Protein AF-A0AAE8ZWX9-F1 (afdb_monomer_lite)

Organism: Caenorhabditis briggsae (NCBI:txid6238)

pLDDT: mean 72.94, std 16.11, range [42.19, 94.12]

Secondary structure (DSSP, 8-state):
--PPP---------HHHHHHHHHHHHHHT---HHHHHHHHHHHHHHHHHHHHH---HHHHHHHHHTT-

Sequence (68 aa):
MAGPSDTNPVNNKTNVEVCQEIANENEAMNEAPEDRERWIRYYRVVRDRMRRFGENIDIAMDRVAWIF

Structure (mmCIF, N/CA/C/O backbone):
data_AF-A0AAE8ZWX9-F1
#
_entry.id   AF-A0AAE8ZWX9-F1
#
loop_
_atom_site.group_PDB
_atom_site.id
_atom_site.type_symbol
_atom_site.label_atom_id
_atom_site.label_alt_id
_atom_site.label_comp_id
_atom_site.label_asym_id
_atom_site.label_entity_id
_atom_site.label_seq_id
_atom_site.pdbx_PDB_ins_code
_atom_site.Cartn_x
_atom_site.Cartn_y
_atom_site.Cartn_z
_atom_site.occupancy
_atom_site.B_iso_or_equiv
_atom_site.auth_seq_id
_atom_site.auth_comp_id
_atom_site.auth_asym_id
_atom_site.auth_atom_id
_atom_site.pdbx_PDB_model_num
ATOM 1 N N . MET A 1 1 ? 19.142 -54.519 -18.713 1.00 47.91 1 MET A N 1
ATOM 2 C CA . MET A 1 1 ? 18.870 -53.451 -19.695 1.00 47.91 1 MET A CA 1
ATOM 3 C C . MET A 1 1 ? 17.702 -52.628 -19.176 1.00 47.91 1 MET A C 1
ATOM 5 O O . MET A 1 1 ? 16.562 -53.019 -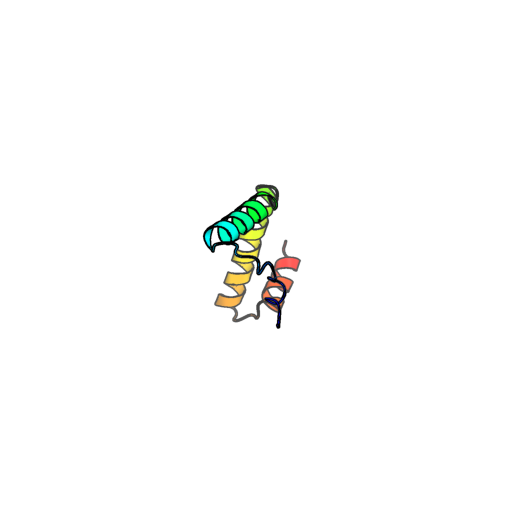19.365 1.00 47.91 1 MET A O 1
ATOM 9 N N . ALA A 1 2 ? 17.998 -51.551 -18.455 1.00 44.12 2 ALA A N 1
ATOM 10 C CA . ALA A 1 2 ? 17.070 -50.467 -18.153 1.00 44.12 2 ALA A CA 1
ATOM 11 C C . ALA A 1 2 ? 17.899 -49.198 -18.368 1.00 44.12 2 ALA A C 1
ATOM 13 O O . ALA A 1 2 ? 18.941 -49.040 -17.731 1.00 44.12 2 ALA A O 1
ATOM 14 N N . GLY A 1 3 ? 17.540 -48.419 -19.389 1.00 42.19 3 GLY A N 1
ATOM 15 C CA . GLY A 1 3 ? 18.241 -47.185 -19.736 1.00 42.19 3 GLY A CA 1
ATOM 16 C C . GLY A 1 3 ? 18.104 -46.153 -18.615 1.00 42.19 3 GLY A C 1
ATOM 17 O O . GLY A 1 3 ? 17.164 -46.248 -17.823 1.00 42.19 3 GLY A O 1
ATOM 18 N N . PRO A 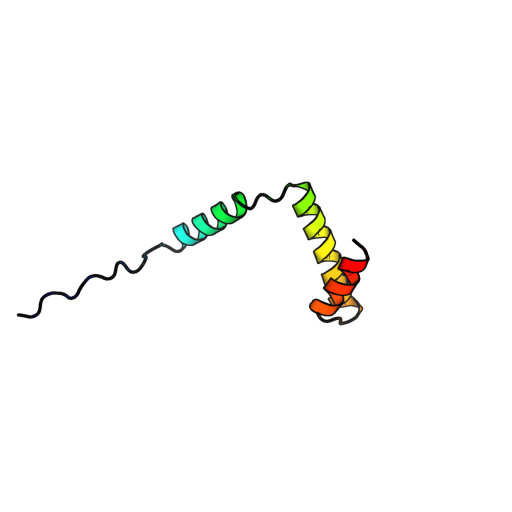1 4 ? 19.034 -45.192 -18.506 1.00 49.12 4 PRO A N 1
ATOM 19 C CA . PRO A 1 4 ? 18.890 -44.116 -17.542 1.00 49.12 4 PRO A CA 1
ATOM 20 C C . PRO A 1 4 ? 17.672 -43.279 -17.934 1.00 49.12 4 PRO A C 1
ATOM 22 O O . PRO A 1 4 ? 17.624 -42.714 -19.026 1.00 49.12 4 PRO A O 1
ATOM 25 N N . SER A 1 5 ? 16.677 -43.279 -17.047 1.00 53.81 5 SER A N 1
ATOM 26 C CA . SER A 1 5 ? 15.464 -42.485 -17.156 1.00 53.81 5 SER A CA 1
ATOM 27 C C . SER A 1 5 ? 15.801 -41.016 -17.364 1.00 53.81 5 SER A C 1
ATOM 29 O O . SER A 1 5 ? 16.651 -40.458 -16.668 1.00 53.81 5 SER A O 1
ATOM 31 N N . ASP A 1 6 ? 15.094 -40.449 -18.332 1.00 47.97 6 ASP A N 1
ATOM 32 C CA . ASP A 1 6 ? 14.999 -39.049 -18.708 1.00 47.97 6 ASP A CA 1
ATOM 33 C C . ASP A 1 6 ? 15.438 -38.086 -17.601 1.00 47.97 6 ASP A C 1
ATOM 35 O O . ASP A 1 6 ? 14.777 -37.905 -16.574 1.00 47.97 6 ASP A O 1
ATOM 39 N N . THR A 1 7 ? 16.580 -37.443 -17.839 1.00 46.50 7 THR A N 1
ATOM 40 C CA . THR A 1 7 ? 17.008 -36.252 -17.116 1.00 46.50 7 THR A CA 1
ATOM 41 C C . THR A 1 7 ? 15.948 -35.179 -17.308 1.00 46.50 7 THR A C 1
ATOM 43 O O . THR A 1 7 ? 15.940 -34.462 -18.307 1.00 46.50 7 THR A O 1
ATOM 46 N N . ASN A 1 8 ? 15.048 -35.068 -16.338 1.00 45.50 8 ASN A N 1
ATOM 47 C CA . ASN A 1 8 ? 14.269 -33.864 -16.129 1.00 45.50 8 ASN A CA 1
ATOM 48 C C . ASN A 1 8 ? 15.288 -32.715 -15.986 1.00 45.50 8 ASN A C 1
ATOM 50 O O . ASN A 1 8 ? 16.159 -32.824 -15.114 1.00 45.50 8 ASN A O 1
ATOM 54 N N . PRO A 1 9 ? 15.266 -31.655 -16.815 1.00 46.56 9 PRO A N 1
ATOM 55 C CA . PRO A 1 9 ? 16.112 -30.497 -16.591 1.00 46.56 9 PRO A CA 1
ATOM 56 C C . PRO A 1 9 ? 15.509 -29.763 -15.395 1.00 46.56 9 PRO A C 1
ATOM 58 O O . PRO A 1 9 ? 14.758 -28.801 -15.534 1.00 46.56 9 PRO A O 1
ATOM 61 N N . VAL A 1 10 ? 15.762 -30.291 -14.196 1.00 50.06 10 VAL A N 1
ATOM 62 C CA . VAL A 1 10 ? 15.448 -29.604 -12.954 1.00 50.06 10 VAL A CA 1
ATOM 63 C C . VAL A 1 10 ? 16.242 -28.317 -13.034 1.00 50.06 10 VAL A C 1
ATOM 65 O O . VAL A 1 10 ? 17.464 -28.339 -13.149 1.00 50.06 10 VAL A O 1
ATOM 68 N N . ASN A 1 11 ? 15.493 -27.228 -13.127 1.00 58.59 11 ASN A N 1
ATOM 69 C CA . ASN A 1 11 ? 15.925 -25.863 -13.340 1.00 58.59 11 ASN A CA 1
ATOM 70 C C . ASN A 1 11 ? 16.988 -25.510 -12.283 1.00 58.59 11 ASN A C 1
ATOM 72 O O . ASN A 1 11 ? 16.660 -25.025 -11.205 1.00 58.59 11 ASN A O 1
ATOM 76 N N . ASN A 1 12 ? 18.255 -25.828 -12.565 1.00 58.75 12 ASN A N 1
ATOM 77 C CA . ASN A 1 12 ? 19.403 -25.660 -11.673 1.00 58.75 12 ASN A CA 1
ATOM 78 C C . ASN A 1 12 ? 19.839 -24.190 -11.649 1.00 58.75 12 ASN A C 1
ATOM 80 O O . ASN A 1 12 ? 21.029 -23.885 -11.712 1.00 58.75 12 ASN A O 1
ATOM 84 N N . LYS A 1 13 ? 18.871 -23.271 -11.583 1.00 64.75 13 LYS A N 1
ATOM 85 C CA . LYS A 1 13 ? 19.174 -21.868 -11.354 1.00 64.75 13 LYS A CA 1
ATOM 86 C C . LYS A 1 13 ? 19.801 -21.780 -9.978 1.00 64.75 13 LYS A C 1
ATOM 88 O O . LYS A 1 13 ? 19.192 -22.120 -8.963 1.00 64.75 13 LYS A O 1
ATOM 93 N N . THR A 1 14 ? 21.057 -21.380 -9.962 1.00 73.00 14 THR A N 1
ATOM 94 C CA . THR A 1 14 ? 21.764 -21.059 -8.737 1.00 73.00 14 THR A CA 1
ATOM 95 C C . THR A 1 14 ? 21.000 -19.953 -8.012 1.00 73.00 14 THR A C 1
ATOM 97 O O . THR A 1 14 ? 20.359 -19.106 -8.634 1.00 73.00 14 THR A O 1
ATOM 100 N N . ASN A 1 15 ? 21.085 -19.916 -6.682 1.00 69.69 15 ASN A N 1
ATOM 101 C CA . ASN A 1 15 ? 20.446 -18.854 -5.894 1.00 69.69 15 ASN A CA 1
ATOM 102 C C . ASN A 1 15 ? 20.846 -17.445 -6.382 1.00 69.69 15 ASN A C 1
ATOM 104 O O . ASN A 1 15 ? 20.084 -16.500 -6.225 1.00 69.69 15 ASN A O 1
ATOM 108 N N . VAL A 1 16 ? 22.025 -17.316 -7.002 1.00 69.44 16 VAL A N 1
ATOM 109 C CA . VAL A 1 16 ? 22.514 -16.081 -7.625 1.00 69.44 16 VAL A CA 1
ATOM 110 C C . VAL A 1 16 ? 21.695 -15.710 -8.862 1.00 69.44 16 VAL A C 1
ATOM 112 O O . VAL A 1 16 ? 21.263 -14.567 -8.966 1.00 69.44 16 VAL A O 1
ATOM 115 N N . GLU A 1 17 ? 21.425 -16.656 -9.762 1.00 72.44 17 GLU A N 1
ATOM 116 C CA . GLU A 1 17 ? 20.594 -16.426 -10.954 1.00 72.44 17 GLU A CA 1
ATOM 117 C C . GLU A 1 17 ? 19.152 -16.076 -10.576 1.00 72.44 17 GLU A C 1
ATOM 119 O O . GLU A 1 17 ? 18.572 -15.167 -11.162 1.00 72.44 17 GLU A O 1
ATOM 124 N N . VAL A 1 18 ? 18.605 -16.716 -9.539 1.00 73.12 18 VAL A N 1
ATOM 125 C CA . VAL A 1 18 ? 17.269 -16.384 -9.014 1.00 73.12 18 VAL A CA 1
ATOM 126 C C . VAL A 1 18 ? 17.236 -14.960 -8.449 1.00 73.12 18 VAL A C 1
ATOM 128 O O . VAL A 1 18 ? 16.323 -14.196 -8.752 1.00 73.12 18 VAL A O 1
ATOM 131 N N . CYS A 1 19 ? 18.244 -14.562 -7.667 1.00 66.50 19 CYS A N 1
ATOM 132 C CA . CYS A 1 19 ? 18.343 -13.191 -7.159 1.00 66.50 19 CYS A CA 1
ATOM 133 C C . CYS A 1 19 ? 18.509 -12.160 -8.287 1.00 66.50 19 CYS A C 1
ATOM 135 O O . CYS A 1 19 ? 17.947 -11.069 -8.198 1.00 66.50 19 CYS A O 1
ATOM 137 N N . GLN A 1 20 ? 19.258 -12.499 -9.339 1.00 70.50 20 GLN A N 1
ATOM 138 C CA . GLN A 1 20 ? 19.460 -11.642 -10.505 1.00 70.50 20 GLN A CA 1
ATOM 139 C C . GLN A 1 20 ? 18.156 -11.455 -11.293 1.00 70.50 20 GLN A C 1
ATOM 141 O O . GLN A 1 20 ? 17.839 -10.337 -11.684 1.00 70.50 20 GLN A O 1
ATOM 146 N N . GLU A 1 21 ? 17.377 -12.519 -11.490 1.00 71.94 21 GLU A N 1
ATOM 147 C CA . GLU A 1 21 ? 16.075 -12.447 -12.163 1.00 71.94 21 GLU A CA 1
ATOM 148 C C . GLU A 1 21 ? 15.084 -11.586 -11.380 1.00 71.94 21 GLU A C 1
ATOM 150 O O . GLU A 1 21 ? 14.482 -10.688 -11.958 1.00 71.94 21 GLU A O 1
ATOM 155 N N . ILE A 1 22 ? 15.006 -11.757 -10.058 1.00 70.06 22 ILE A N 1
ATOM 156 C CA . ILE A 1 22 ? 14.154 -10.924 -9.197 1.00 70.06 22 ILE A CA 1
ATOM 157 C C . ILE A 1 22 ? 14.588 -9.451 -9.247 1.00 70.06 22 ILE A C 1
ATOM 159 O O . ILE A 1 22 ? 13.746 -8.553 -9.260 1.00 70.06 22 ILE A O 1
ATOM 163 N N . ALA A 1 23 ? 15.893 -9.171 -9.263 1.00 62.19 23 ALA A N 1
ATOM 164 C CA . ALA A 1 23 ? 16.397 -7.804 -9.386 1.00 62.19 23 ALA A CA 1
ATOM 165 C C . ALA A 1 23 ? 16.031 -7.187 -10.746 1.00 62.19 23 ALA A C 1
ATOM 167 O O . ALA A 1 23 ? 15.538 -6.061 -10.789 1.00 62.19 23 ALA A O 1
ATOM 168 N N . ASN A 1 24 ? 16.193 -7.948 -11.829 1.00 66.94 24 ASN A N 1
ATOM 169 C CA . ASN A 1 24 ? 15.864 -7.514 -13.186 1.00 66.94 24 ASN A CA 1
ATOM 170 C C . ASN A 1 24 ? 14.348 -7.319 -13.379 1.00 66.94 24 ASN A C 1
ATOM 172 O O . ASN A 1 24 ? 13.933 -6.375 -14.044 1.00 66.94 24 ASN A O 1
ATOM 176 N N . GLU A 1 25 ? 13.510 -8.170 -12.782 1.00 63.47 25 GLU A N 1
ATOM 177 C CA . GLU A 1 25 ? 12.049 -8.016 -12.784 1.00 63.47 25 GLU A CA 1
ATOM 178 C C . GLU A 1 25 ? 11.614 -6.760 -12.015 1.00 63.47 25 GLU A C 1
ATOM 180 O O . GLU A 1 25 ? 10.736 -6.030 -12.472 1.00 63.47 25 GLU A O 1
ATOM 185 N N . ASN A 1 26 ? 12.274 -6.452 -10.894 1.00 59.91 26 ASN A N 1
ATOM 186 C CA . ASN A 1 26 ? 12.028 -5.219 -10.144 1.00 59.91 26 ASN A CA 1
ATOM 187 C C . ASN A 1 26 ? 12.525 -3.962 -10.882 1.00 59.91 26 ASN A C 1
ATOM 189 O O . ASN A 1 26 ? 11.880 -2.922 -10.788 1.00 59.91 26 ASN A O 1
ATOM 193 N N . GLU A 1 27 ? 13.629 -4.039 -11.634 1.00 57.69 27 GLU A N 1
ATOM 194 C CA . GLU A 1 27 ? 14.056 -2.959 -12.540 1.00 57.69 27 GLU A CA 1
ATOM 195 C C . GLU A 1 27 ? 13.104 -2.796 -13.736 1.00 57.69 27 GLU A C 1
ATOM 197 O O . GLU A 1 27 ? 12.886 -1.682 -14.209 1.00 57.69 27 GLU A O 1
ATOM 202 N N . ALA A 1 28 ? 12.498 -3.878 -14.229 1.00 56.31 28 ALA A N 1
ATOM 203 C CA . ALA A 1 28 ? 11.497 -3.813 -15.292 1.00 56.31 28 ALA A CA 1
ATOM 204 C C . ALA A 1 28 ? 10.152 -3.251 -14.793 1.00 56.31 28 ALA A C 1
ATOM 206 O O . ALA A 1 28 ? 9.476 -2.534 -15.530 1.00 56.31 28 ALA A O 1
ATOM 207 N N . MET A 1 29 ? 9.799 -3.489 -13.525 1.00 56.41 29 MET A N 1
ATOM 208 C CA . MET A 1 29 ? 8.710 -2.812 -12.811 1.00 56.41 29 MET A CA 1
ATOM 209 C C . MET A 1 29 ? 9.127 -1.419 -12.312 1.00 56.41 29 MET A C 1
ATOM 211 O O . MET A 1 29 ? 8.810 -1.027 -11.188 1.00 56.41 29 MET A O 1
ATOM 215 N N . ASN A 1 30 ? 9.819 -0.649 -13.157 1.00 54.66 30 ASN A N 1
ATOM 216 C CA . ASN A 1 30 ? 10.012 0.784 -12.963 1.00 54.66 30 ASN A CA 1
ATOM 217 C C . ASN A 1 30 ? 8.642 1.483 -13.058 1.00 54.66 30 ASN A C 1
ATOM 219 O O . ASN A 1 30 ? 8.296 2.093 -14.070 1.00 54.66 30 ASN A O 1
ATOM 223 N N . GLU A 1 31 ? 7.844 1.389 -11.992 1.00 58.25 31 GLU A N 1
ATOM 224 C CA . GLU A 1 31 ? 6.857 2.415 -11.683 1.00 58.25 31 GLU A CA 1
ATOM 225 C C . GLU A 1 31 ? 7.571 3.760 -11.784 1.00 58.25 31 GLU A C 1
ATOM 227 O O . GLU A 1 31 ? 8.711 3.900 -11.317 1.00 58.25 31 GLU A O 1
ATOM 232 N N . ALA A 1 32 ? 6.929 4.738 -12.429 1.00 65.12 32 ALA A N 1
ATOM 233 C CA . ALA A 1 32 ? 7.501 6.068 -12.541 1.00 65.12 32 ALA A CA 1
ATOM 234 C C . ALA A 1 32 ? 7.979 6.513 -11.144 1.00 65.12 32 ALA A C 1
ATOM 236 O O . ALA A 1 32 ? 7.312 6.210 -10.150 1.00 65.12 32 ALA A O 1
ATOM 237 N N . PRO A 1 33 ? 9.122 7.208 -11.015 1.00 64.25 33 PRO A N 1
ATOM 238 C CA . PRO A 1 33 ? 9.661 7.599 -9.708 1.00 64.25 33 PRO A CA 1
ATOM 239 C C . PRO A 1 33 ? 8.618 8.271 -8.798 1.00 64.25 33 PRO A C 1
ATOM 241 O O . PRO A 1 33 ? 8.633 8.097 -7.578 1.00 64.25 33 PRO A O 1
ATOM 244 N N . GLU A 1 34 ? 7.682 8.986 -9.421 1.00 64.00 34 GLU A N 1
ATOM 245 C CA . GLU A 1 34 ? 6.525 9.646 -8.820 1.00 64.00 34 GLU A CA 1
ATOM 246 C C . GLU A 1 34 ? 5.508 8.653 -8.219 1.00 64.00 34 GLU A C 1
ATOM 248 O O . GLU A 1 34 ? 5.042 8.854 -7.095 1.00 64.00 34 GLU A O 1
ATOM 253 N N . ASP A 1 35 ? 5.224 7.543 -8.905 1.00 73.06 35 ASP A N 1
ATOM 254 C CA . ASP A 1 35 ? 4.337 6.476 -8.428 1.00 73.06 35 ASP A CA 1
ATOM 255 C C . ASP A 1 35 ? 4.974 5.701 -7.275 1.00 73.06 35 ASP A C 1
ATOM 257 O O . ASP A 1 35 ? 4.334 5.476 -6.244 1.00 73.06 35 ASP A O 1
ATOM 261 N N . ARG A 1 36 ? 6.274 5.397 -7.364 1.00 75.81 36 ARG A N 1
ATOM 262 C CA . ARG A 1 36 ? 7.002 4.737 -6.271 1.00 75.81 36 ARG A CA 1
ATOM 263 C C . ARG A 1 36 ? 6.973 5.569 -4.991 1.00 75.81 36 ARG A C 1
ATOM 265 O O . ARG A 1 36 ? 6.763 5.041 -3.895 1.00 75.81 36 ARG A O 1
ATOM 272 N N . GLU A 1 37 ? 7.187 6.879 -5.100 1.00 79.62 37 GLU A N 1
ATOM 273 C CA . GLU A 1 37 ? 7.130 7.767 -3.941 1.00 79.62 37 GLU A CA 1
ATOM 274 C C . GLU A 1 37 ? 5.704 7.874 -3.378 1.00 79.62 37 GLU A C 1
ATOM 276 O O . GLU A 1 37 ? 5.520 7.850 -2.152 1.00 79.62 37 GLU A O 1
ATOM 281 N N . ARG A 1 38 ? 4.689 7.914 -4.252 1.00 81.44 38 ARG A N 1
ATOM 282 C CA . ARG A 1 38 ? 3.274 7.879 -3.860 1.00 81.44 38 ARG A CA 1
ATOM 283 C C . ARG A 1 38 ? 2.947 6.611 -3.074 1.00 81.44 38 ARG A C 1
ATOM 285 O O . ARG A 1 38 ? 2.384 6.719 -1.983 1.00 81.44 38 ARG A O 1
ATOM 292 N N . TRP A 1 39 ? 3.368 5.439 -3.545 1.00 81.88 39 TRP A N 1
ATOM 293 C CA . TRP A 1 39 ? 3.165 4.174 -2.836 1.00 81.88 39 TRP A CA 1
ATOM 294 C C . TRP A 1 39 ? 3.881 4.141 -1.487 1.00 81.88 39 TRP A C 1
ATOM 296 O O . TRP A 1 39 ? 3.289 3.748 -0.481 1.00 81.88 39 TRP A O 1
ATOM 306 N N . ILE A 1 40 ? 5.125 4.624 -1.408 1.00 86.31 40 ILE A N 1
ATOM 307 C CA . ILE A 1 40 ? 5.855 4.706 -0.133 1.00 86.31 40 ILE A CA 1
ATOM 308 C C . ILE A 1 40 ? 5.101 5.579 0.879 1.00 86.31 40 ILE A C 1
ATOM 310 O O . ILE A 1 40 ? 5.008 5.215 2.058 1.00 86.31 40 ILE A O 1
ATOM 314 N N . ARG A 1 41 ? 4.554 6.726 0.449 1.00 86.94 41 ARG A N 1
ATOM 315 C CA . ARG A 1 41 ? 3.728 7.585 1.315 1.00 86.94 41 ARG A CA 1
ATOM 316 C C . ARG A 1 41 ? 2.437 6.875 1.723 1.00 86.94 41 ARG A C 1
ATOM 318 O O . ARG A 1 41 ? 2.139 6.847 2.915 1.00 86.94 41 ARG A O 1
ATOM 325 N N . TYR A 1 42 ? 1.739 6.248 0.778 1.00 88.12 42 TYR A N 1
ATOM 326 C CA . TYR A 1 42 ? 0.516 5.484 1.026 1.00 88.12 42 TYR A CA 1
ATOM 327 C C . TYR A 1 42 ? 0.726 4.406 2.104 1.00 88.12 42 TYR A C 1
ATOM 329 O O . TYR A 1 42 ? 0.101 4.448 3.167 1.00 88.12 42 TYR A O 1
ATOM 337 N N . TYR A 1 43 ? 1.694 3.505 1.912 1.00 89.38 43 TYR A N 1
ATOM 338 C CA . TYR A 1 43 ? 1.964 2.418 2.859 1.00 89.38 43 TYR A CA 1
ATOM 339 C C . TYR A 1 43 ? 2.492 2.912 4.214 1.00 89.38 43 TYR A C 1
ATOM 341 O O . TYR A 1 43 ? 2.243 2.279 5.245 1.00 89.38 43 TYR A O 1
ATOM 349 N N . ARG A 1 44 ? 3.189 4.058 4.260 1.00 91.00 44 ARG A N 1
ATOM 350 C CA . ARG A 1 44 ? 3.582 4.689 5.532 1.00 91.00 44 ARG A CA 1
ATOM 351 C C . ARG A 1 44 ? 2.367 5.077 6.369 1.00 91.00 44 ARG A C 1
ATOM 353 O O . ARG A 1 44 ? 2.390 4.817 7.573 1.00 91.00 44 ARG A O 1
ATOM 360 N N . VAL A 1 45 ? 1.339 5.662 5.752 1.00 91.12 45 VAL A N 1
ATOM 361 C CA . VAL A 1 45 ? 0.100 6.044 6.445 1.00 91.12 45 VAL A CA 1
ATOM 362 C C . VAL A 1 45 ? -0.663 4.798 6.890 1.00 91.12 45 VAL A C 1
ATO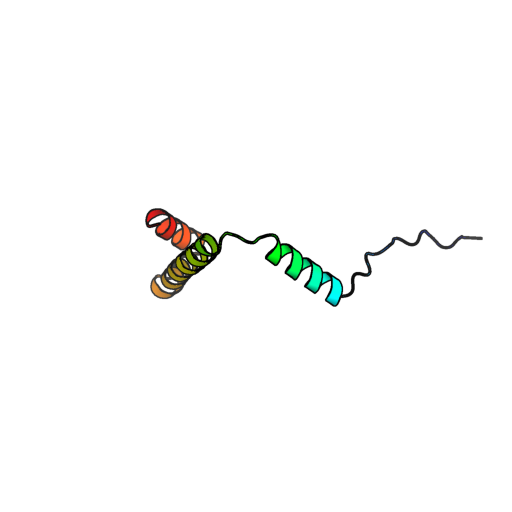M 364 O O . VAL A 1 45 ? -1.019 4.710 8.063 1.00 91.12 45 VAL A O 1
ATOM 367 N N . VAL A 1 46 ? -0.825 3.794 6.019 1.00 91.88 46 VAL A N 1
ATOM 368 C CA . VAL A 1 46 ? -1.473 2.513 6.371 1.00 91.88 46 VAL A CA 1
ATOM 369 C C . VAL A 1 46 ? -0.807 1.881 7.597 1.00 91.88 46 VAL A C 1
ATOM 371 O O . VAL A 1 46 ? -1.473 1.559 8.580 1.00 91.88 46 VAL A O 1
ATOM 374 N N . ARG A 1 47 ? 0.527 1.786 7.605 1.00 92.50 47 ARG A N 1
ATOM 375 C CA . ARG A 1 47 ? 1.285 1.230 8.736 1.00 92.50 47 ARG A CA 1
ATOM 376 C C . ARG A 1 47 ? 1.100 2.028 10.029 1.00 92.50 47 ARG A C 1
ATOM 378 O O . ARG A 1 47 ? 1.038 1.434 11.105 1.00 92.50 47 ARG A O 1
ATOM 385 N N . ASP A 1 48 ? 1.069 3.357 9.952 1.00 93.81 48 ASP A N 1
ATOM 386 C CA . ASP A 1 48 ? 0.845 4.208 11.126 1.00 93.81 48 ASP A CA 1
ATOM 387 C C . ASP A 1 48 ? -0.554 3.978 11.706 1.00 93.81 48 ASP A C 1
ATOM 389 O O . ASP A 1 48 ? -0.699 3.849 12.921 1.00 93.81 48 ASP A O 1
ATOM 393 N N . ARG A 1 49 ? -1.561 3.791 10.846 1.00 91.56 49 ARG A N 1
ATOM 394 C CA . ARG A 1 49 ? -2.915 3.448 1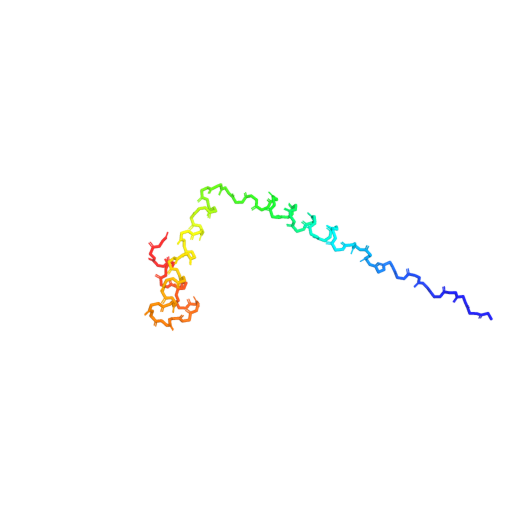1.283 1.00 91.56 49 ARG A CA 1
ATOM 395 C C . ARG A 1 49 ? -2.987 2.093 11.976 1.00 91.56 49 ARG A C 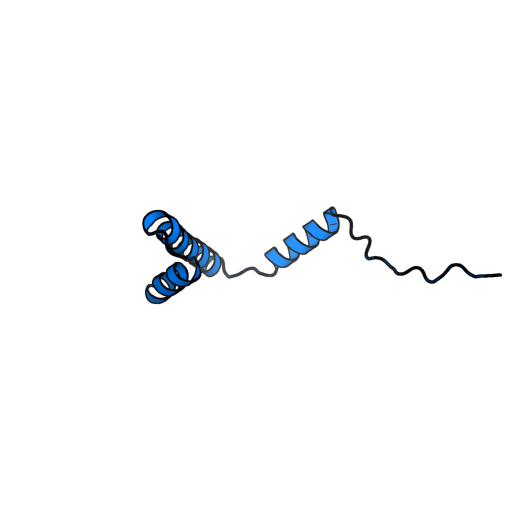1
ATOM 397 O O . ARG A 1 49 ? -3.534 2.009 13.074 1.00 91.56 49 ARG A O 1
ATOM 404 N N . MET A 1 50 ? -2.371 1.065 11.393 1.00 94.12 50 MET A N 1
ATOM 405 C CA . MET A 1 50 ? -2.303 -0.261 12.016 1.00 94.12 50 MET A CA 1
ATOM 406 C C . MET A 1 50 ? -1.643 -0.194 13.402 1.00 94.12 50 MET A C 1
ATOM 408 O O . MET A 1 50 ? -2.114 -0.819 14.346 1.00 94.12 50 MET A O 1
ATOM 412 N N . ARG A 1 51 ? -0.579 0.608 13.561 1.00 92.50 51 ARG A N 1
ATOM 413 C CA . ARG A 1 51 ? 0.137 0.748 14.842 1.00 92.50 51 ARG A CA 1
ATOM 414 C C . ARG A 1 51 ? -0.606 1.582 15.882 1.00 92.50 51 ARG A C 1
ATOM 416 O O . ARG A 1 51 ? -0.564 1.236 17.056 1.00 92.50 51 ARG A O 1
ATOM 423 N N . ARG A 1 52 ? -1.230 2.692 15.482 1.00 92.88 52 ARG A N 1
ATOM 424 C CA . ARG A 1 52 ? -1.878 3.632 16.415 1.00 92.88 52 ARG A CA 1
ATOM 425 C C . ARG A 1 52 ? -3.291 3.221 16.792 1.00 92.88 52 ARG A C 1
ATOM 427 O O . ARG A 1 52 ? -3.700 3.455 17.923 1.00 92.88 52 ARG A O 1
ATOM 434 N N . PHE A 1 53 ? -4.024 2.638 15.850 1.00 92.38 53 PHE A N 1
ATOM 435 C CA . PHE A 1 53 ? -5.432 2.289 16.025 1.00 92.38 53 PHE A CA 1
ATOM 436 C C . PHE A 1 53 ? -5.665 0.779 16.133 1.00 92.38 53 PHE A C 1
ATOM 438 O O . PHE A 1 53 ? -6.793 0.367 16.379 1.00 92.38 53 PHE A O 1
ATOM 445 N N . GLY A 1 54 ? -4.628 -0.050 15.951 1.00 91.75 54 GLY A N 1
ATOM 446 C CA . GLY A 1 54 ? -4.773 -1.508 15.956 1.00 91.75 54 GLY A CA 1
ATOM 447 C C . GLY A 1 54 ? -5.604 -2.032 14.780 1.00 91.75 54 GLY A C 1
ATOM 448 O O . GLY A 1 54 ? -6.186 -3.107 14.878 1.00 91.75 54 GLY A O 1
ATOM 449 N N . GLU A 1 55 ? -5.715 -1.258 13.696 1.00 91.19 55 GLU A N 1
ATOM 450 C CA . GLU A 1 55 ? -6.508 -1.630 12.523 1.00 91.19 55 GLU A CA 1
ATOM 451 C C . GLU A 1 55 ? -5.868 -2.808 11.775 1.00 91.19 55 GLU A C 1
ATOM 453 O O . GLU A 1 55 ? -4.646 -2.880 11.620 1.00 91.19 55 GLU A O 1
ATOM 458 N N . ASN A 1 56 ? -6.709 -3.707 11.258 1.00 93.00 56 ASN A N 1
ATOM 459 C CA . ASN A 1 56 ? -6.281 -4.712 10.288 1.00 93.00 56 ASN A CA 1
ATOM 460 C C . ASN A 1 56 ? -5.849 -4.039 8.982 1.00 93.00 56 ASN A C 1
ATOM 462 O O . ASN A 1 56 ? -6.336 -2.957 8.648 1.00 93.00 56 ASN A O 1
ATOM 466 N N . ILE A 1 57 ? -4.967 -4.701 8.229 1.00 88.50 57 ILE A N 1
ATOM 467 C CA . ILE A 1 57 ? -4.391 -4.143 7.001 1.00 88.50 57 ILE A CA 1
ATOM 468 C C . ILE A 1 57 ? -5.466 -3.729 5.989 1.00 88.50 57 ILE A C 1
ATOM 470 O O . ILE A 1 57 ? -5.388 -2.622 5.469 1.00 88.50 57 ILE A O 1
ATOM 474 N N . ASP A 1 58 ? -6.511 -4.538 5.807 1.00 91.06 58 ASP A N 1
ATOM 475 C CA . ASP A 1 58 ? -7.596 -4.258 4.858 1.00 91.06 58 ASP A CA 1
ATOM 476 C C . ASP A 1 58 ? -8.383 -2.998 5.247 1.00 91.06 58 ASP A C 1
ATOM 478 O O . ASP A 1 58 ? -8.666 -2.144 4.411 1.00 91.06 58 ASP A O 1
ATOM 482 N N . ILE A 1 59 ? -8.670 -2.837 6.544 1.00 90.69 59 ILE A N 1
ATOM 483 C CA . ILE A 1 59 ? -9.382 -1.668 7.085 1.00 90.69 59 ILE A CA 1
ATOM 484 C C . ILE A 1 59 ? -8.503 -0.417 6.986 1.00 90.69 59 ILE A C 1
ATOM 486 O O . ILE A 1 59 ? -8.981 0.662 6.633 1.00 90.69 59 ILE A O 1
ATOM 490 N N . ALA A 1 60 ? -7.214 -0.549 7.303 1.00 89.88 60 ALA A N 1
ATOM 491 C CA . ALA A 1 60 ? -6.265 0.552 7.231 1.00 89.88 60 ALA A CA 1
ATOM 492 C C . ALA A 1 60 ? -6.040 1.005 5.781 1.00 89.88 60 ALA A C 1
ATOM 494 O O . ALA A 1 60 ? -5.937 2.204 5.536 1.00 89.88 60 ALA A O 1
ATOM 495 N N . MET A 1 61 ? -5.990 0.070 4.829 1.00 90.94 61 MET A N 1
ATOM 496 C CA . MET A 1 61 ? -5.901 0.363 3.399 1.00 90.94 61 MET A CA 1
ATOM 497 C C . MET A 1 61 ? -7.153 1.058 2.885 1.00 90.94 61 MET A C 1
ATOM 499 O O . MET A 1 61 ? -7.019 2.128 2.303 1.00 90.94 61 MET A O 1
ATOM 503 N N . ASP A 1 62 ? -8.345 0.516 3.158 1.00 91.56 62 ASP A N 1
ATOM 504 C CA . ASP A 1 62 ? -9.613 1.131 2.748 1.00 91.56 62 ASP A CA 1
ATOM 505 C C . ASP A 1 62 ? -9.663 2.592 3.213 1.00 91.56 62 ASP A C 1
ATOM 507 O O . ASP A 1 62 ? -9.728 3.514 2.402 1.00 91.56 62 ASP A O 1
ATOM 511 N N . ARG A 1 63 ? -9.445 2.842 4.509 1.00 87.00 63 ARG A N 1
ATOM 512 C CA . ARG A 1 63 ? -9.466 4.202 5.074 1.00 87.00 63 ARG A CA 1
ATOM 513 C C . ARG A 1 63 ? -8.432 5.161 4.487 1.00 87.00 63 ARG A C 1
ATOM 515 O O . ARG A 1 63 ? -8.671 6.364 4.517 1.00 87.00 63 ARG A O 1
ATOM 522 N N . VAL A 1 64 ? -7.282 4.677 4.019 1.00 86.06 64 VAL A N 1
ATOM 523 C CA . VAL A 1 64 ? -6.262 5.530 3.382 1.00 86.06 64 VAL A CA 1
ATOM 524 C C . VAL A 1 64 ? -6.570 5.741 1.903 1.00 86.06 64 VAL A C 1
ATOM 526 O O . VAL A 1 64 ? -6.357 6.846 1.413 1.00 86.06 64 VAL A O 1
ATOM 529 N N . ALA A 1 65 ? -7.120 4.739 1.217 1.00 82.31 65 ALA A N 1
ATOM 530 C CA . ALA A 1 65 ? -7.569 4.850 -0.167 1.00 82.31 65 ALA A CA 1
ATOM 531 C C . ALA A 1 65 ? -8.684 5.896 -0.330 1.00 82.31 65 ALA A C 1
ATOM 533 O O . ALA A 1 65 ? -8.723 6.583 -1.339 1.00 82.31 65 ALA A O 1
ATOM 534 N N . TRP A 1 66 ? -9.531 6.099 0.687 1.00 70.69 66 TRP A N 1
ATOM 535 C CA . TRP A 1 66 ? -10.518 7.192 0.706 1.00 70.69 66 TRP A CA 1
ATOM 536 C C . TRP A 1 66 ? -9.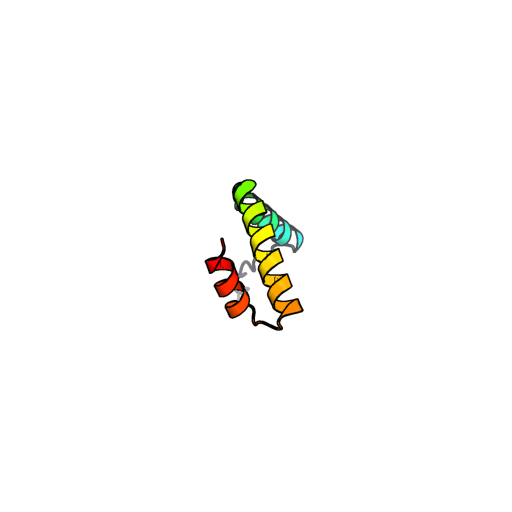912 8.604 0.837 1.00 70.69 66 TRP A C 1
ATOM 538 O O . TRP A 1 66 ? -10.627 9.589 0.663 1.00 70.69 66 TRP A O 1
ATOM 548 N N . ILE A 1 67 ? -8.628 8.727 1.191 1.00 69.12 67 ILE A N 1
ATOM 549 C CA . ILE A 1 67 ? -7.950 10.007 1.472 1.00 69.12 67 ILE A CA 1
ATOM 550 C C . ILE A 1 67 ? -6.968 10.399 0.344 1.00 69.12 67 ILE A C 1
ATOM 552 O O . ILE A 1 67 ? -6.550 11.556 0.286 1.00 69.12 67 ILE A O 1
ATOM 556 N N . PHE A 1 68 ? -6.603 9.467 -0.544 1.00 58.12 68 PHE A N 1
ATOM 557 C CA . PHE A 1 68 ? -5.568 9.611 -1.585 1.00 58.12 68 PHE A CA 1
ATOM 558 C C . PHE A 1 68 ? -6.105 9.478 -3.012 1.00 58.12 68 PHE A C 1
ATOM 560 O O . PHE A 1 68 ? -5.347 9.864 -3.940 1.00 58.12 68 PHE A O 1
#

Radius of gyration: 21.83 Å; chains: 1; bounding box: 33×64×36 Å

Foldseek 3Di:
DDDPPDDPPPPPQDPVNVVVVVVVVVVVPCPPPVVVVVVVVLVVQLVVCCVPVVDDSVRSNVVSVVVD